Protein AF-A0A3M9ZLB9-F1 (afdb_monomer_lite)

Secondary structure (DSSP, 8-state):
----PPTTPPPTT-TTHHHHHHHHHHHHHHHH-GGG-TTS----TTTHHHHHHHHHHHHHHHHHHTTT-PPPHHHHHHHHHHHHTSHHHHHHHHHTT-TTSPPTTGGG-------

pLDDT: mean 79.21, std 17.12, range [35.25, 95.38]

Foldseek 3Di:
DDPPDDQQAADPPHLLVVLLVVLLVVLLVCLVPVPVPPPQDDAALVCQQVSLLVVSLVSSVVSVVVSVDDDDPSNNRNSSVVNCPRPSSVCSSVVSNDPPGDDPVNVPDPPDDDD

Sequence (115 aa):
MATSSRPGAVPADSPYRAAMREAKEHAAKVLADPAACPTFPSINRSNGLAEALCYMQGYLAGRMASTGRAPTSEEMRAVRHDVMHDDAVRELVVGMQDETLTRPEDSAQPRGFLA

Radius of gyration: 18.34 Å; chains: 1; bounding box: 56×22×63 Å

Structure (mmCIF, N/CA/C/O backbone):
data_AF-A0A3M9ZLB9-F1
#
_entry.id   AF-A0A3M9ZLB9-F1
#
loop_
_atom_site.group_PDB
_atom_site.id
_atom_site.type_symbol
_atom_site.label_atom_id
_atom_site.label_alt_id
_atom_site.label_comp_id
_atom_site.label_asym_id
_atom_site.label_entity_id
_atom_site.label_seq_id
_atom_site.pdbx_PDB_ins_code
_atom_site.Cartn_x
_atom_site.Cartn_y
_atom_site.Cartn_z
_atom_site.occupancy
_atom_site.B_iso_or_equiv
_atom_site.auth_seq_id
_atom_site.auth_comp_id
_atom_site.auth_asym_id
_atom_site.auth_atom_id
_atom_site.pdbx_PDB_model_num
ATOM 1 N N . MET A 1 1 ? 12.031 -6.008 -34.873 1.00 35.25 1 MET A N 1
ATOM 2 C CA . MET A 1 1 ? 11.047 -6.713 -34.026 1.00 35.25 1 MET A CA 1
ATOM 3 C C . MET A 1 1 ? 10.794 -5.853 -32.800 1.00 35.25 1 MET A C 1
ATOM 5 O O . MET A 1 1 ? 11.686 -5.733 -31.976 1.00 35.25 1 MET A O 1
ATOM 9 N N . ALA A 1 2 ? 9.647 -5.178 -32.730 1.00 37.25 2 ALA A N 1
ATOM 10 C CA . ALA A 1 2 ? 9.259 -4.403 -31.555 1.00 37.25 2 ALA A CA 1
ATOM 11 C C . ALA A 1 2 ? 8.538 -5.344 -30.586 1.00 37.25 2 ALA A C 1
ATOM 13 O O . ALA A 1 2 ? 7.454 -5.839 -30.890 1.00 37.25 2 ALA A O 1
ATOM 14 N N . THR A 1 3 ? 9.158 -5.645 -29.448 1.00 41.78 3 THR A N 1
ATOM 15 C CA . THR A 1 3 ? 8.484 -6.337 -28.350 1.00 41.78 3 THR A CA 1
ATOM 16 C C . THR A 1 3 ? 7.432 -5.392 -27.788 1.00 41.78 3 THR A C 1
ATOM 18 O O . THR A 1 3 ? 7.759 -4.373 -27.182 1.00 41.78 3 THR A O 1
ATOM 21 N N . SER A 1 4 ? 6.162 -5.703 -28.037 1.00 39.03 4 SER A N 1
ATOM 22 C CA . SER A 1 4 ? 5.032 -5.038 -27.398 1.00 39.03 4 SER A CA 1
ATOM 23 C C . SER A 1 4 ? 5.065 -5.368 -25.904 1.00 39.03 4 SER A C 1
ATOM 25 O O . SER A 1 4 ? 4.573 -6.404 -25.462 1.00 39.03 4 SER A O 1
ATOM 27 N N . SER A 1 5 ? 5.725 -4.515 -25.123 1.00 43.38 5 SER A N 1
ATOM 28 C CA . SER A 1 5 ? 5.623 -4.530 -23.669 1.00 43.38 5 SER A CA 1
ATOM 29 C C . SER A 1 5 ? 4.199 -4.123 -23.309 1.00 43.38 5 SER A C 1
ATOM 31 O O . SER A 1 5 ? 3.743 -3.054 -23.719 1.00 43.38 5 SER A O 1
ATOM 33 N N . ARG A 1 6 ? 3.484 -4.958 -22.544 1.00 47.88 6 ARG A N 1
ATOM 34 C CA . ARG A 1 6 ? 2.240 -4.523 -21.894 1.00 47.88 6 ARG A CA 1
ATOM 35 C C . ARG A 1 6 ? 2.518 -3.186 -21.195 1.00 47.88 6 ARG A C 1
ATOM 37 O O . ARG A 1 6 ? 3.505 -3.108 -20.457 1.00 47.88 6 ARG A O 1
ATOM 44 N N . PRO A 1 7 ? 1.696 -2.146 -21.395 1.00 46.47 7 PRO A N 1
ATOM 45 C CA . PRO A 1 7 ? 1.857 -0.926 -20.626 1.00 46.47 7 PRO A CA 1
ATOM 46 C C . PRO A 1 7 ? 1.721 -1.272 -19.137 1.00 46.47 7 PRO A C 1
ATOM 48 O O . PRO A 1 7 ? 0.705 -1.821 -18.721 1.00 46.47 7 PRO A O 1
ATOM 51 N N . GLY A 1 8 ? 2.752 -0.975 -18.341 1.00 58.38 8 GLY A N 1
ATOM 52 C CA . GLY A 1 8 ? 2.649 -0.967 -16.878 1.00 58.38 8 GLY A CA 1
ATOM 53 C C . GLY A 1 8 ? 3.202 -2.169 -16.107 1.00 58.38 8 GLY A C 1
ATOM 54 O O . GLY A 1 8 ? 2.978 -2.225 -14.903 1.00 58.38 8 GLY A O 1
ATOM 55 N N . ALA A 1 9 ? 3.933 -3.106 -16.722 1.00 69.38 9 ALA A N 1
ATOM 56 C CA . ALA A 1 9 ? 4.614 -4.150 -15.947 1.00 69.38 9 ALA A CA 1
ATOM 57 C C . ALA A 1 9 ? 5.869 -3.589 -15.251 1.00 69.38 9 ALA A C 1
ATOM 59 O O . ALA A 1 9 ? 6.752 -3.039 -15.909 1.00 69.38 9 ALA A O 1
ATOM 60 N N . VAL A 1 10 ? 5.961 -3.738 -13.926 1.00 80.75 10 VAL A N 1
ATOM 61 C CA . VAL A 1 10 ? 7.137 -3.305 -13.156 1.00 80.75 10 VAL A CA 1
ATOM 62 C C . VAL A 1 10 ? 8.310 -4.275 -13.394 1.00 80.75 10 VAL A C 1
ATOM 64 O O . VAL A 1 10 ? 8.151 -5.480 -13.154 1.00 80.75 10 VAL A O 1
ATOM 67 N N . PRO A 1 11 ? 9.494 -3.788 -13.825 1.00 81.56 11 PRO A N 1
ATOM 68 C CA . PRO A 1 11 ? 10.665 -4.628 -14.082 1.00 81.56 11 PRO A CA 1
ATOM 69 C C . PRO A 1 11 ? 11.048 -5.552 -12.915 1.00 81.56 11 PRO A C 1
ATOM 71 O O . PRO A 1 11 ? 10.789 -5.25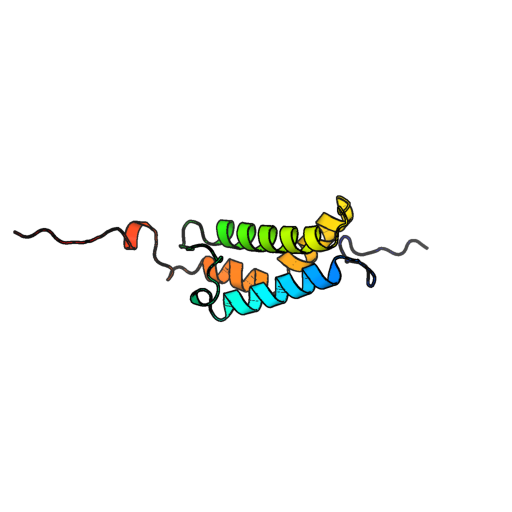6 -11.742 1.00 81.56 11 PRO A O 1
ATOM 74 N N . ALA A 1 12 ? 11.665 -6.695 -13.233 1.00 79.31 12 ALA A N 1
ATOM 75 C CA . ALA A 1 12 ? 12.094 -7.711 -12.260 1.00 79.31 12 ALA A CA 1
ATOM 76 C C . ALA A 1 12 ? 13.105 -7.189 -11.225 1.00 79.31 12 ALA A C 1
ATOM 78 O O . ALA A 1 12 ? 13.134 -7.646 -10.088 1.00 79.31 12 ALA A O 1
ATOM 79 N N . ASP A 1 13 ? 13.883 -6.198 -11.623 1.00 84.81 13 ASP A N 1
ATOM 80 C CA . ASP A 1 13 ? 14.959 -5.542 -10.893 1.00 84.81 13 ASP A CA 1
ATOM 81 C C . ASP A 1 13 ? 14.546 -4.176 -10.322 1.00 84.81 13 ASP A C 1
ATOM 83 O O . ASP A 1 13 ? 15.385 -3.432 -9.817 1.00 84.81 13 ASP A O 1
ATOM 87 N N . SER A 1 14 ? 13.254 -3.826 -10.380 1.00 87.38 14 SER A N 1
ATOM 88 C CA . SER A 1 14 ? 12.792 -2.534 -9.876 1.00 87.38 14 SER A CA 1
ATOM 89 C C . SER A 1 14 ? 13.124 -2.367 -8.385 1.00 87.38 14 SER A C 1
ATOM 91 O O . SER A 1 14 ? 12.767 -3.233 -7.576 1.00 87.38 14 SER A O 1
ATOM 93 N N . PRO A 1 15 ? 13.708 -1.221 -7.980 1.00 91.06 15 PRO A N 1
ATOM 94 C CA . PRO A 1 15 ? 14.032 -0.955 -6.577 1.00 91.06 15 PRO A CA 1
ATOM 95 C C . PRO A 1 15 ? 12.781 -0.838 -5.695 1.00 91.06 15 PRO A C 1
ATOM 97 O O . PRO A 1 15 ? 12.873 -0.899 -4.473 1.00 91.06 15 PRO A O 1
ATOM 100 N N . TYR A 1 16 ? 11.598 -0.696 -6.300 1.00 93.50 16 TYR A N 1
ATOM 101 C CA . TYR A 1 16 ? 10.328 -0.545 -5.595 1.00 93.50 16 TYR A CA 1
ATOM 102 C C . TYR A 1 16 ? 9.638 -1.877 -5.289 1.00 93.50 16 TYR A C 1
ATOM 104 O O . TYR A 1 16 ? 8.596 -1.880 -4.639 1.00 93.50 16 TYR A O 1
ATOM 112 N N . ARG A 1 17 ? 10.205 -3.023 -5.694 1.00 91.50 17 ARG A N 1
ATOM 113 C CA . ARG A 1 17 ? 9.578 -4.340 -5.481 1.00 91.50 17 ARG A CA 1
ATOM 114 C C . ARG A 1 17 ? 9.290 -4.658 -4.022 1.00 91.50 17 ARG A C 1
ATOM 116 O O . ARG A 1 17 ? 8.226 -5.193 -3.723 1.00 91.50 17 ARG A O 1
ATOM 123 N N . ALA A 1 18 ? 10.219 -4.331 -3.125 1.00 92.75 18 ALA A N 1
ATOM 124 C CA . ALA A 1 18 ? 10.006 -4.523 -1.694 1.00 92.75 18 ALA A CA 1
ATOM 125 C C . ALA A 1 18 ? 8.839 -3.657 -1.194 1.00 92.75 18 ALA A C 1
ATOM 127 O O . ALA A 1 18 ? 7.923 -4.184 -0.575 1.00 92.75 18 ALA A O 1
ATOM 128 N N . ALA A 1 19 ? 8.814 -2.374 -1.571 1.00 94.56 19 ALA A N 1
ATOM 129 C CA . ALA A 1 19 ? 7.738 -1.450 -1.215 1.00 94.56 19 ALA A CA 1
ATOM 130 C C . ALA A 1 19 ? 6.365 -1.912 -1.734 1.00 94.56 19 ALA A C 1
ATOM 132 O O . ALA A 1 19 ? 5.376 -1.840 -1.012 1.00 94.56 19 ALA A O 1
ATOM 133 N N . MET A 1 20 ? 6.303 -2.426 -2.966 1.00 94.56 20 MET A N 1
ATOM 134 C CA . MET A 1 20 ? 5.075 -2.968 -3.553 1.00 94.56 20 MET A CA 1
ATOM 135 C C . MET A 1 20 ? 4.587 -4.212 -2.817 1.00 94.56 20 MET A C 1
ATOM 137 O O . MET A 1 20 ? 3.411 -4.297 -2.479 1.00 94.56 20 MET A O 1
ATOM 141 N N . ARG A 1 21 ? 5.483 -5.172 -2.558 1.00 94.94 21 ARG A N 1
ATOM 142 C CA . ARG A 1 21 ? 5.148 -6.397 -1.824 1.00 94.94 21 ARG A CA 1
ATOM 143 C C . ARG A 1 21 ? 4.625 -6.066 -0.428 1.00 94.94 21 ARG A C 1
ATOM 145 O O . ARG A 1 21 ? 3.568 -6.549 -0.047 1.00 94.94 21 ARG A O 1
ATOM 152 N N . GLU A 1 22 ? 5.325 -5.200 0.294 1.00 95.38 22 GLU A N 1
ATOM 153 C CA . GLU A 1 22 ? 4.929 -4.789 1.640 1.00 95.38 22 GLU A CA 1
ATOM 154 C C . GLU A 1 22 ? 3.596 -4.038 1.644 1.00 95.38 22 GLU A C 1
ATOM 156 O O . GLU A 1 22 ? 2.792 -4.252 2.542 1.00 95.38 22 GLU A O 1
ATOM 161 N N . ALA A 1 23 ? 3.317 -3.203 0.636 1.00 95.00 23 ALA A N 1
ATOM 162 C CA . ALA A 1 23 ? 2.015 -2.551 0.507 1.00 95.00 23 ALA A CA 1
ATOM 163 C C . ALA A 1 23 ? 0.877 -3.568 0.317 1.00 95.00 23 ALA A C 1
ATOM 165 O O . ALA A 1 23 ? -0.171 -3.427 0.941 1.00 95.00 23 ALA A O 1
ATOM 166 N N . LYS A 1 24 ? 1.084 -4.613 -0.490 1.00 95.25 24 LYS A N 1
ATOM 167 C CA . LYS A 1 24 ? 0.091 -5.681 -0.706 1.00 95.25 24 LYS A CA 1
ATOM 168 C C . LYS A 1 24 ? -0.122 -6.525 0.550 1.00 95.25 24 LYS A C 1
ATOM 170 O O . LYS A 1 24 ? -1.254 -6.738 0.973 1.00 95.25 24 LYS A O 1
ATOM 175 N N . GLU A 1 25 ? 0.967 -6.936 1.200 1.00 95.25 25 GLU A N 1
ATOM 176 C CA . GLU A 1 25 ? 0.922 -7.650 2.483 1.00 95.25 25 GLU A CA 1
ATOM 177 C C . GLU A 1 25 ? 0.237 -6.816 3.573 1.00 95.25 25 GLU A C 1
ATOM 179 O O . GLU A 1 25 ? -0.503 -7.351 4.397 1.00 95.25 25 GLU A O 1
ATOM 184 N N . HIS A 1 26 ? 0.469 -5.502 3.583 1.00 94.50 26 HIS A N 1
ATOM 185 C CA . HIS A 1 26 ? -0.200 -4.581 4.495 1.00 94.50 26 HIS A CA 1
ATOM 186 C C . HIS A 1 26 ? -1.699 -4.497 4.210 1.00 94.50 26 HIS A C 1
ATOM 188 O O . HIS A 1 26 ? -2.488 -4.598 5.144 1.00 94.50 26 HIS A O 1
ATOM 194 N N . ALA A 1 27 ? -2.106 -4.406 2.940 1.00 92.69 27 ALA A N 1
ATOM 195 C CA . ALA A 1 27 ? -3.520 -4.418 2.563 1.00 92.69 27 ALA A CA 1
ATOM 196 C C . ALA A 1 27 ? -4.228 -5.689 3.050 1.00 92.69 27 ALA A C 1
ATOM 198 O O . ALA A 1 27 ? -5.303 -5.604 3.632 1.00 92.69 27 ALA A O 1
ATOM 199 N N . ALA A 1 28 ? -3.592 -6.854 2.887 1.00 92.25 28 ALA A N 1
ATOM 200 C CA . ALA A 1 28 ? -4.124 -8.129 3.364 1.00 92.25 28 ALA A CA 1
ATOM 201 C C . ALA A 1 28 ? -4.271 -8.175 4.897 1.00 92.25 28 ALA A C 1
ATOM 203 O O . ALA A 1 28 ? -5.253 -8.709 5.406 1.00 92.25 28 ALA A O 1
ATOM 204 N N . LYS A 1 29 ? -3.326 -7.587 5.645 1.00 92.19 29 LYS A N 1
ATOM 205 C CA . LYS A 1 29 ? -3.423 -7.475 7.113 1.00 92.19 29 LYS A CA 1
ATOM 206 C C . LYS A 1 29 ? -4.574 -6.571 7.540 1.00 92.19 29 LYS A C 1
ATOM 208 O O . LYS A 1 29 ? -5.338 -6.955 8.417 1.00 92.19 29 LYS A O 1
ATOM 213 N N . VAL A 1 30 ? -4.708 -5.407 6.902 1.00 89.12 30 VAL A N 1
ATOM 214 C CA . VAL A 1 30 ? -5.815 -4.477 7.157 1.00 89.12 30 VAL A CA 1
ATOM 215 C C . VAL A 1 30 ? -7.150 -5.139 6.823 1.00 89.12 30 VAL A C 1
ATOM 217 O O . VAL A 1 30 ? -8.085 -5.021 7.598 1.00 89.12 30 VAL A O 1
ATOM 220 N N . LEU A 1 31 ? -7.242 -5.857 5.703 1.00 87.00 31 LEU A N 1
ATOM 221 C CA . LEU A 1 31 ? -8.454 -6.576 5.312 1.00 87.00 31 LEU A CA 1
ATOM 222 C C . LEU A 1 31 ? -8.848 -7.648 6.340 1.00 87.00 31 LEU A C 1
ATOM 224 O O . LEU A 1 31 ? -10.030 -7.802 6.632 1.00 87.00 31 LEU A O 1
ATOM 228 N N . ALA A 1 32 ? -7.871 -8.376 6.890 1.00 87.75 32 ALA A N 1
ATOM 22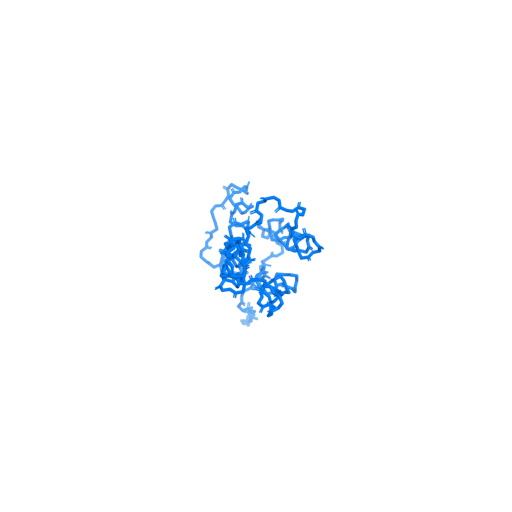9 C CA . ALA A 1 32 ? -8.117 -9.419 7.882 1.00 87.75 32 ALA A CA 1
ATOM 230 C C . A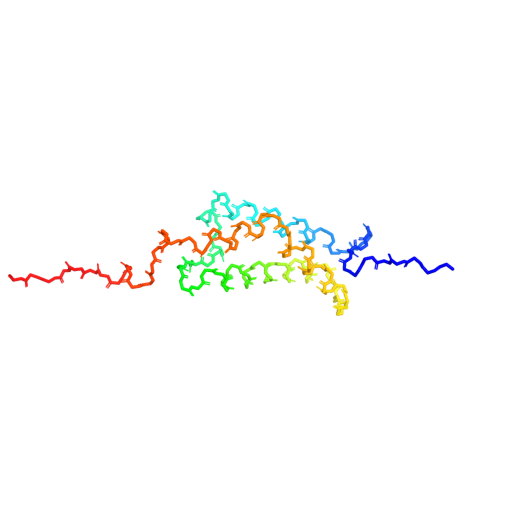LA A 1 32 ? -8.554 -8.858 9.246 1.00 87.75 32 ALA A C 1
ATOM 232 O O . ALA A 1 32 ? -9.436 -9.431 9.884 1.00 87.75 32 ALA A O 1
ATOM 233 N N . ASP A 1 33 ? -7.937 -7.762 9.696 1.00 85.62 33 ASP A N 1
ATOM 234 C CA . ASP A 1 33 ? -8.283 -7.082 10.947 1.00 85.62 33 ASP A CA 1
ATOM 235 C C . ASP A 1 33 ? -7.939 -5.578 10.872 1.00 85.62 33 ASP A C 1
ATOM 237 O O . ASP A 1 33 ? -6.814 -5.167 11.192 1.00 85.62 33 ASP A O 1
ATOM 241 N N . PRO A 1 34 ? -8.903 -4.724 10.473 1.00 83.12 34 PRO A N 1
ATOM 242 C CA . PRO A 1 34 ? -8.685 -3.283 10.406 1.00 83.12 34 PRO A CA 1
ATOM 243 C C . PRO A 1 34 ? -8.377 -2.666 11.777 1.00 83.12 34 PRO A C 1
ATOM 245 O O . PRO A 1 34 ? -7.616 -1.702 11.860 1.00 83.12 34 PRO A O 1
ATOM 248 N N . ALA A 1 35 ? -8.935 -3.221 12.861 1.00 80.94 35 ALA A N 1
ATOM 249 C CA . ALA A 1 35 ? -8.766 -2.694 14.215 1.00 80.94 35 ALA A CA 1
ATOM 250 C C . ALA A 1 35 ? -7.347 -2.934 14.757 1.00 80.94 35 ALA A C 1
ATOM 252 O O . ALA A 1 35 ? -6.851 -2.147 15.565 1.00 80.94 35 ALA A O 1
ATOM 253 N N . ALA A 1 36 ? -6.658 -3.966 14.263 1.00 83.06 36 ALA A N 1
ATOM 254 C CA . ALA A 1 36 ? -5.244 -4.206 14.542 1.00 83.06 36 ALA A CA 1
ATOM 255 C C . ALA A 1 36 ? -4.290 -3.234 13.821 1.00 83.06 36 ALA A C 1
ATOM 257 O O . ALA A 1 36 ? -3.078 -3.301 14.045 1.00 83.06 36 ALA A O 1
ATOM 258 N N . CYS A 1 37 ? -4.799 -2.333 12.972 1.00 84.81 37 CYS A N 1
ATOM 259 C CA . CYS A 1 37 ? -4.015 -1.354 12.222 1.00 84.81 37 CYS A CA 1
ATOM 260 C C . CYS A 1 37 ? -4.290 0.076 12.734 1.00 84.81 37 CYS A C 1
ATOM 262 O O . CYS A 1 37 ? -5.133 0.769 12.172 1.00 84.81 37 CYS A O 1
ATOM 264 N N . PRO A 1 38 ? -3.549 0.592 13.740 1.00 82.25 38 PRO A N 1
ATOM 265 C CA . PRO A 1 38 ? -3.881 1.857 14.413 1.00 82.25 38 PRO A CA 1
ATOM 266 C C . PRO A 1 38 ? -3.817 3.100 13.520 1.00 82.25 38 PRO A C 1
ATOM 268 O O . PRO A 1 38 ? -4.344 4.149 13.873 1.00 82.25 38 PRO A O 1
ATOM 271 N N . THR A 1 39 ? -3.110 3.010 12.392 1.00 86.38 39 THR A N 1
ATOM 272 C CA . THR A 1 39 ? -2.992 4.099 11.417 1.00 86.38 39 THR A CA 1
ATOM 273 C C . THR A 1 39 ? -4.059 4.035 10.333 1.00 86.38 39 THR A C 1
ATOM 275 O O . THR A 1 39 ? -4.166 4.981 9.555 1.00 86.38 39 THR A O 1
ATOM 278 N N . PHE A 1 40 ? -4.812 2.933 10.245 1.00 85.06 40 PHE A N 1
ATOM 279 C CA . PHE A 1 40 ? -5.909 2.813 9.300 1.00 85.06 40 PHE A CA 1
ATOM 280 C C . PHE A 1 40 ? -7.030 3.772 9.720 1.00 85.06 40 PHE A C 1
ATOM 282 O O . PHE A 1 40 ? -7.397 3.791 10.898 1.00 85.06 40 PHE A O 1
ATOM 289 N N . PRO A 1 41 ? -7.533 4.620 8.807 1.00 80.81 41 PRO A N 1
ATOM 290 C CA . PRO A 1 41 ? -8.526 5.614 9.169 1.00 80.81 41 PRO A CA 1
ATOM 291 C C . PRO A 1 41 ? -9.832 4.949 9.603 1.00 80.81 41 PRO A C 1
ATOM 293 O O . PRO A 1 41 ? -10.162 3.838 9.192 1.00 80.81 41 PRO A O 1
ATOM 296 N N . SER A 1 42 ? -10.618 5.670 10.398 1.00 77.75 42 SER A N 1
ATOM 297 C CA . SER A 1 42 ? -12.008 5.296 10.635 1.00 77.75 42 SER A CA 1
ATOM 298 C C . SER A 1 42 ? -12.795 5.485 9.344 1.00 77.75 42 SER A C 1
ATOM 300 O O . SER A 1 42 ? -13.066 6.612 8.916 1.00 77.75 42 SER A O 1
ATOM 302 N N . ILE A 1 43 ? -13.155 4.371 8.722 1.00 76.94 43 ILE A N 1
ATOM 303 C CA . ILE A 1 43 ? -13.891 4.349 7.469 1.00 76.94 43 ILE A CA 1
ATOM 304 C C . ILE A 1 43 ? -15.378 4.115 7.739 1.00 76.94 43 ILE A C 1
ATOM 306 O O . ILE A 1 43 ? -15.766 3.347 8.614 1.00 76.94 43 ILE A O 1
ATOM 310 N N . ASN A 1 44 ? -16.218 4.799 6.975 1.00 71.56 44 ASN A N 1
ATOM 311 C CA . ASN A 1 44 ? -17.659 4.612 6.933 1.00 71.56 44 ASN A CA 1
ATOM 312 C C . ASN A 1 44 ? -18.120 4.529 5.477 1.00 71.56 44 ASN A C 1
ATOM 314 O O . ASN A 1 44 ? -17.374 4.845 4.554 1.00 71.56 44 ASN A O 1
ATOM 318 N N . ARG A 1 45 ? -19.389 4.195 5.256 1.00 68.94 45 ARG A N 1
ATOM 319 C CA . ARG A 1 45 ? -19.940 4.039 3.903 1.00 68.94 45 ARG A CA 1
ATOM 320 C C . ARG A 1 45 ? -19.752 5.262 2.984 1.00 68.94 45 ARG A C 1
ATOM 322 O O . ARG A 1 45 ? -19.658 5.103 1.771 1.00 68.94 45 ARG A O 1
ATOM 329 N N . SER A 1 46 ? -19.722 6.480 3.531 1.00 73.81 46 SER A N 1
ATOM 330 C CA . SER A 1 46 ? -19.632 7.714 2.734 1.00 73.81 46 SER A CA 1
ATOM 331 C C . SER A 1 46 ? -18.209 8.070 2.287 1.00 73.81 46 SER A C 1
ATOM 333 O O . SER A 1 46 ? -18.055 8.745 1.271 1.00 73.81 46 SER A O 1
ATOM 335 N N . ASN A 1 47 ? -17.177 7.607 3.003 1.00 76.38 47 ASN A N 1
ATOM 336 C CA . ASN A 1 47 ? -15.769 7.901 2.700 1.00 76.38 47 ASN A CA 1
ATOM 337 C C . ASN A 1 47 ? -14.923 6.647 2.380 1.00 76.38 47 ASN A C 1
ATOM 339 O O . ASN A 1 47 ? -13.854 6.783 1.790 1.00 76.38 47 ASN A O 1
ATOM 343 N N . GLY A 1 48 ? -15.459 5.457 2.672 1.00 81.56 48 GLY A N 1
ATOM 344 C CA . GLY A 1 48 ? -15.109 4.106 2.220 1.00 81.56 48 GLY A CA 1
ATOM 345 C C . GLY A 1 48 ? -13.947 3.984 1.254 1.00 81.56 48 GLY A C 1
ATOM 346 O O . GLY A 1 48 ? -12.778 3.803 1.600 1.00 81.56 48 GLY A O 1
ATOM 347 N N . LEU A 1 49 ? -14.342 4.100 -0.007 1.00 83.25 49 LEU A N 1
ATOM 348 C CA . LEU A 1 49 ? -13.500 4.007 -1.185 1.00 83.25 49 LEU A CA 1
ATOM 349 C C . LEU A 1 49 ? -12.356 5.029 -1.175 1.00 83.25 49 LEU A C 1
ATOM 351 O O . LEU A 1 49 ? -11.210 4.672 -1.445 1.00 83.25 49 LEU A O 1
ATOM 355 N N . ALA A 1 50 ? -12.665 6.298 -0.901 1.00 84.38 50 ALA A N 1
ATOM 356 C CA . ALA A 1 50 ? -11.695 7.382 -1.005 1.00 84.38 50 ALA A CA 1
ATOM 357 C C . ALA A 1 50 ? -10.606 7.264 0.070 1.00 84.38 50 ALA A C 1
ATOM 359 O O . ALA A 1 50 ? -9.422 7.347 -0.252 1.00 84.38 50 ALA A O 1
ATOM 360 N N . GLU A 1 51 ? -10.993 7.004 1.319 1.00 87.38 51 GLU A N 1
ATOM 361 C CA . GLU A 1 51 ? -10.063 6.857 2.442 1.00 87.38 51 GLU A CA 1
ATOM 362 C C . GLU A 1 51 ? -9.187 5.613 2.293 1.00 87.38 51 GLU A C 1
ATOM 364 O O . GLU A 1 51 ? -7.971 5.703 2.455 1.00 87.38 51 GLU A O 1
ATOM 369 N N . ALA A 1 52 ? -9.763 4.468 1.906 1.00 88.12 52 ALA A N 1
ATOM 370 C CA . ALA A 1 52 ? -8.993 3.244 1.686 1.00 88.12 52 ALA A CA 1
ATOM 371 C C . ALA A 1 52 ? -7.946 3.423 0.571 1.00 88.12 52 ALA A C 1
ATOM 373 O O . ALA A 1 52 ? -6.784 3.040 0.732 1.00 88.12 52 ALA A O 1
ATOM 374 N N . LEU A 1 53 ? -8.322 4.062 -0.545 1.00 89.56 53 LEU A N 1
ATOM 375 C CA . LEU A 1 53 ? -7.391 4.359 -1.635 1.00 89.56 53 LEU A CA 1
ATOM 376 C C . LEU A 1 53 ? -6.299 5.344 -1.209 1.00 89.56 53 LEU A C 1
ATOM 378 O O . LEU A 1 53 ? -5.123 5.097 -1.483 1.00 89.56 53 LEU A O 1
ATOM 382 N N . CYS A 1 54 ? -6.663 6.441 -0.541 1.00 90.50 54 CYS A N 1
ATOM 383 C CA . CYS A 1 54 ? -5.704 7.425 -0.038 1.00 90.50 54 CYS A CA 1
ATOM 384 C C . CYS A 1 54 ? -4.723 6.795 0.953 1.00 90.50 54 CYS A C 1
ATOM 386 O O . CYS A 1 54 ? -3.515 7.005 0.836 1.00 90.50 54 CYS A O 1
ATOM 388 N N . TYR A 1 55 ? -5.221 5.976 1.877 1.00 92.38 55 TYR A N 1
ATOM 389 C CA . TYR A 1 55 ? -4.402 5.269 2.851 1.00 92.38 55 TYR A CA 1
ATOM 390 C C . TYR A 1 55 ? -3.388 4.344 2.171 1.00 92.38 55 TYR A C 1
ATOM 392 O O . TYR A 1 55 ? -2.186 4.446 2.427 1.00 92.38 55 TYR A O 1
ATOM 400 N N . MET A 1 56 ? -3.840 3.492 1.244 1.00 94.38 56 MET A N 1
ATOM 401 C CA . MET A 1 56 ? -2.948 2.556 0.555 1.00 94.38 56 MET A CA 1
ATOM 402 C C . MET A 1 56 ? -1.931 3.266 -0.346 1.00 94.38 56 MET A C 1
ATOM 404 O O . MET A 1 56 ? -0.768 2.860 -0.408 1.00 94.38 56 MET A O 1
ATOM 408 N N . GLN A 1 57 ? -2.326 4.356 -1.012 1.00 92.81 57 GLN A N 1
ATOM 409 C CA . GLN A 1 57 ? -1.404 5.180 -1.798 1.00 92.81 57 GLN A CA 1
ATOM 410 C C . GLN A 1 57 ? -0.370 5.886 -0.914 1.00 92.81 57 GLN A C 1
ATOM 412 O O . GLN A 1 57 ? 0.809 5.915 -1.268 1.00 92.81 57 GLN A O 1
ATOM 417 N N . GLY A 1 58 ? -0.785 6.413 0.240 1.00 93.62 58 GLY A N 1
ATOM 418 C CA . GLY A 1 58 ? 0.103 7.039 1.219 1.00 93.62 58 GLY A CA 1
ATOM 419 C C . GLY A 1 58 ? 1.107 6.048 1.807 1.00 93.62 58 GLY A C 1
ATOM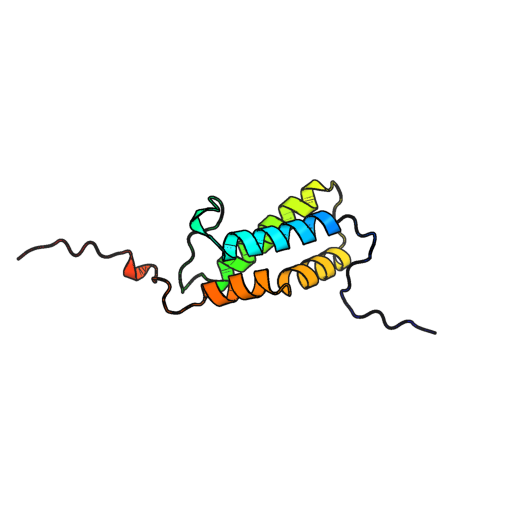 420 O O . GLY A 1 58 ? 2.304 6.338 1.855 1.00 93.62 58 GLY A O 1
ATOM 421 N N . TYR A 1 59 ? 0.646 4.846 2.170 1.00 94.44 59 TYR A N 1
ATOM 422 C CA . TYR A 1 59 ? 1.511 3.766 2.645 1.00 94.44 59 TYR A CA 1
ATOM 423 C C . TYR A 1 59 ? 2.572 3.406 1.598 1.00 94.44 59 TYR A C 1
ATOM 425 O O . TYR A 1 59 ? 3.770 3.418 1.889 1.00 94.44 59 TYR A O 1
ATOM 433 N N . LEU A 1 60 ? 2.147 3.163 0.353 1.00 94.88 60 LEU A N 1
ATOM 434 C CA . LEU A 1 60 ? 3.047 2.868 -0.762 1.00 94.88 60 LEU A CA 1
ATOM 435 C C . LEU A 1 60 ? 4.060 3.997 -0.991 1.00 94.88 60 LEU A C 1
ATOM 437 O O . LEU A 1 60 ? 5.252 3.724 -1.122 1.00 94.88 60 LEU A O 1
ATOM 441 N N . ALA A 1 61 ? 3.617 5.256 -0.990 1.00 92.31 61 ALA A N 1
ATOM 442 C CA . ALA A 1 61 ? 4.497 6.410 -1.155 1.00 92.31 61 ALA A CA 1
ATOM 443 C C . ALA A 1 61 ? 5.559 6.487 -0.046 1.00 92.31 61 ALA A C 1
ATOM 445 O O . ALA A 1 61 ? 6.733 6.710 -0.344 1.00 92.31 61 ALA A O 1
ATOM 446 N N . GLY A 1 62 ? 5.182 6.228 1.210 1.00 93.00 62 GLY A N 1
ATOM 447 C CA . GLY A 1 62 ? 6.117 6.164 2.337 1.00 93.00 62 GLY A CA 1
ATOM 448 C C . GLY A 1 62 ? 7.158 5.053 2.178 1.00 93.00 62 GLY A C 1
ATOM 449 O O . GLY A 1 62 ? 8.356 5.289 2.354 1.00 93.00 62 GLY A O 1
ATOM 450 N N . ARG A 1 63 ? 6.736 3.850 1.765 1.00 94.75 63 ARG A N 1
ATOM 451 C CA . ARG A 1 63 ? 7.666 2.739 1.494 1.00 94.75 63 ARG A CA 1
ATOM 452 C C . ARG A 1 63 ? 8.579 3.036 0.307 1.00 94.75 63 ARG A C 1
ATOM 454 O O . AR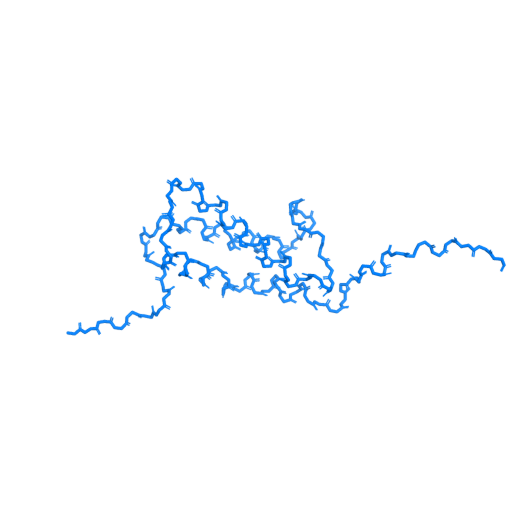G A 1 63 ? 9.778 2.788 0.389 1.00 94.75 63 ARG A O 1
ATOM 461 N N . MET A 1 64 ? 8.063 3.631 -0.765 1.00 93.94 64 MET A N 1
ATOM 462 C CA . MET A 1 64 ? 8.884 4.046 -1.906 1.00 93.94 64 MET A CA 1
ATOM 463 C C . MET A 1 64 ? 9.898 5.126 -1.517 1.00 93.94 64 MET A C 1
ATOM 465 O O . MET A 1 64 ? 11.060 5.020 -1.899 1.00 93.94 64 MET A O 1
ATOM 469 N N . ALA A 1 65 ? 9.507 6.118 -0.713 1.00 92.00 65 ALA A N 1
ATOM 470 C CA . ALA A 1 65 ? 10.414 7.152 -0.214 1.00 92.00 65 ALA A CA 1
ATOM 471 C C . ALA A 1 65 ? 11.564 6.557 0.618 1.00 92.00 65 ALA A C 1
ATOM 473 O O . ALA A 1 65 ? 12.706 6.996 0.492 1.00 92.00 65 ALA A O 1
ATOM 474 N N . SER A 1 66 ? 11.296 5.496 1.390 1.00 92.06 66 SER A N 1
ATOM 475 C CA . SER A 1 66 ? 12.324 4.799 2.179 1.00 92.06 66 SER A CA 1
ATOM 476 C C . SER A 1 66 ? 13.425 4.127 1.341 1.00 92.06 66 SER A C 1
ATOM 478 O O . SER A 1 66 ? 14.494 3.834 1.866 1.00 92.06 66 SER A O 1
ATOM 480 N N . THR A 1 67 ? 13.212 3.941 0.030 1.00 89.50 67 THR A N 1
ATOM 481 C CA . THR A 1 67 ? 14.246 3.420 -0.887 1.00 89.50 67 THR A CA 1
ATOM 482 C C . THR A 1 67 ? 15.345 4.441 -1.204 1.00 89.50 67 THR A C 1
ATOM 484 O O . THR A 1 67 ? 16.343 4.091 -1.827 1.00 89.50 67 THR A O 1
ATOM 487 N N . GLY A 1 68 ? 15.162 5.712 -0.824 1.00 90.88 68 GLY A N 1
ATOM 488 C CA . GLY A 1 68 ? 16.099 6.800 -1.116 1.00 90.88 68 GLY A CA 1
ATOM 489 C C . GLY A 1 68 ? 16.111 7.245 -2.583 1.00 90.88 68 GLY A C 1
ATOM 490 O O . GLY A 1 68 ? 16.924 8.088 -2.958 1.00 90.88 68 GLY A O 1
ATOM 491 N N . ARG A 1 69 ? 15.215 6.705 -3.423 1.00 90.44 69 ARG A N 1
ATOM 492 C CA . ARG A 1 69 ? 15.149 7.005 -4.856 1.00 90.44 69 ARG A CA 1
ATOM 493 C C . ARG A 1 69 ? 13.802 7.600 -5.248 1.00 90.44 69 ARG A C 1
ATOM 495 O O . ARG A 1 69 ? 12.763 6.950 -5.125 1.00 90.44 69 ARG A O 1
ATOM 502 N N . ALA A 1 70 ? 13.843 8.787 -5.849 1.00 89.44 70 ALA A N 1
ATOM 503 C CA . ALA A 1 70 ? 12.680 9.382 -6.492 1.00 89.44 70 ALA A CA 1
ATOM 504 C C . ALA A 1 70 ? 12.292 8.588 -7.762 1.00 89.44 70 ALA A C 1
ATOM 506 O O . ALA A 1 70 ? 13.136 8.407 -8.646 1.00 89.44 70 ALA A O 1
ATOM 507 N N . PRO A 1 71 ? 11.046 8.100 -7.863 1.00 89.38 71 PRO A N 1
ATOM 508 C CA . PRO A 1 71 ? 10.561 7.389 -9.041 1.00 89.38 71 PRO A CA 1
ATOM 509 C C . PRO A 1 71 ? 10.294 8.354 -10.192 1.00 89.38 71 PRO A C 1
ATOM 511 O O . PRO A 1 71 ? 9.830 9.477 -9.991 1.00 89.38 71 PRO A O 1
ATOM 514 N N . THR A 1 72 ? 10.515 7.888 -11.417 1.00 91.69 72 THR A N 1
ATOM 515 C CA . THR A 1 72 ? 10.011 8.574 -12.612 1.00 91.69 72 THR A CA 1
ATOM 516 C C . THR A 1 72 ? 8.485 8.472 -12.701 1.00 91.69 72 THR A C 1
ATOM 518 O O . THR A 1 72 ? 7.857 7.617 -12.071 1.00 91.69 72 THR A O 1
ATOM 521 N N . SER A 1 73 ? 7.861 9.315 -13.529 1.00 89.38 73 SER A N 1
ATOM 522 C CA . SER A 1 73 ? 6.410 9.272 -13.764 1.00 89.38 73 SER A CA 1
ATOM 523 C C . SER A 1 73 ? 5.931 7.916 -14.297 1.00 89.38 73 SER A C 1
ATOM 525 O O . SER A 1 73 ? 4.852 7.454 -13.924 1.00 89.38 73 SER A O 1
ATOM 527 N N . GLU A 1 74 ? 6.727 7.265 -15.148 1.00 90.31 74 GLU A N 1
ATOM 528 C CA . GLU A 1 74 ? 6.406 5.953 -15.720 1.00 90.31 74 GLU A CA 1
ATOM 529 C C . GLU A 1 74 ? 6.506 4.841 -14.675 1.00 90.31 74 GLU A C 1
ATOM 531 O O . GLU A 1 74 ? 5.579 4.041 -14.541 1.00 90.31 74 GLU A O 1
ATOM 536 N N . GLU A 1 75 ? 7.575 4.838 -13.874 1.00 91.38 75 GLU A N 1
ATOM 537 C CA . GLU A 1 75 ? 7.740 3.895 -12.765 1.00 91.38 75 GLU A CA 1
ATOM 538 C C . GLU A 1 75 ? 6.617 4.050 -11.747 1.00 91.38 75 GLU A C 1
ATOM 540 O O . GLU A 1 75 ? 5.990 3.070 -11.359 1.00 91.38 75 GLU A O 1
ATOM 545 N N . MET A 1 76 ? 6.304 5.287 -11.366 1.00 91.06 76 MET A N 1
ATOM 546 C CA . MET A 1 76 ? 5.216 5.582 -10.444 1.00 91.06 76 MET A CA 1
ATOM 547 C C . MET A 1 76 ? 3.861 5.115 -11.000 1.00 91.06 76 MET A C 1
ATOM 549 O O . MET A 1 76 ? 3.041 4.568 -10.263 1.00 91.06 76 MET A O 1
ATOM 553 N N . ARG A 1 77 ? 3.613 5.281 -12.307 1.00 90.94 77 ARG A N 1
ATOM 554 C CA . ARG A 1 77 ? 2.398 4.768 -12.954 1.00 90.94 77 ARG A CA 1
ATOM 555 C C . ARG A 1 77 ? 2.338 3.241 -12.909 1.00 90.94 77 ARG A C 1
ATOM 557 O 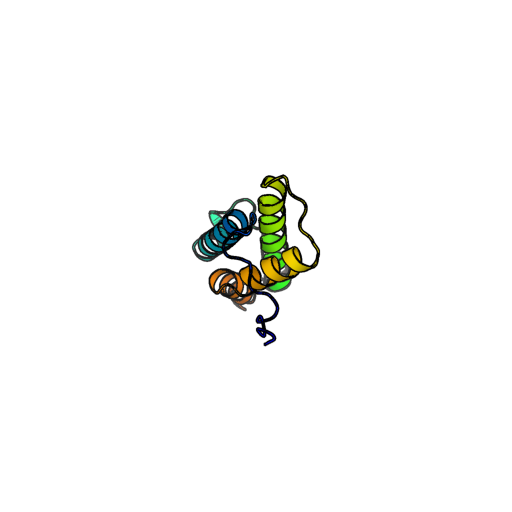O . ARG A 1 77 ? 1.285 2.715 -12.562 1.00 90.94 77 ARG A O 1
ATOM 564 N N . ALA A 1 78 ? 3.429 2.551 -13.233 1.00 91.38 78 ALA A N 1
ATOM 565 C CA . ALA A 1 78 ? 3.491 1.090 -13.222 1.00 91.38 78 ALA A CA 1
ATOM 566 C C . ALA A 1 78 ? 3.332 0.521 -11.801 1.00 91.38 78 ALA A C 1
ATOM 568 O O . ALA A 1 78 ? 2.523 -0.374 -11.581 1.00 91.38 78 ALA A O 1
ATOM 569 N N . VAL A 1 79 ? 4.034 1.102 -10.825 1.00 93.44 79 VAL A N 1
ATOM 570 C CA . VAL A 1 79 ? 3.988 0.700 -9.412 1.00 93.44 79 VAL A CA 1
ATOM 571 C C . VAL A 1 79 ? 2.591 0.894 -8.826 1.00 93.44 79 VAL A C 1
ATOM 573 O O . VAL A 1 79 ? 2.038 -0.038 -8.244 1.00 93.44 79 VAL A O 1
ATOM 576 N N . ARG A 1 80 ? 1.973 2.067 -9.024 1.00 91.44 80 ARG A N 1
ATOM 577 C CA . ARG A 1 80 ? 0.589 2.288 -8.579 1.00 91.44 80 ARG A CA 1
ATOM 578 C C . ARG A 1 80 ? -0.388 1.356 -9.277 1.00 91.44 80 ARG A C 1
ATOM 580 O O . ARG A 1 80 ? -1.276 0.837 -8.618 1.00 91.44 80 ARG A O 1
ATOM 587 N N . HIS A 1 81 ? -0.242 1.155 -10.586 1.00 91.44 81 HIS A N 1
ATOM 588 C CA . HIS A 1 81 ? -1.123 0.260 -11.327 1.00 91.44 81 HIS A CA 1
ATOM 589 C C . HIS A 1 81 ? -1.053 -1.163 -10.769 1.00 91.44 81 HIS A C 1
ATOM 591 O O . HIS A 1 81 ? -2.095 -1.751 -10.513 1.00 91.44 81 HIS A O 1
ATOM 597 N N . ASP A 1 82 ? 0.144 -1.696 -10.540 1.00 93.25 82 ASP A N 1
ATOM 598 C CA . ASP A 1 82 ? 0.327 -3.043 -9.999 1.00 93.25 82 ASP A CA 1
ATOM 599 C C . ASP A 1 82 ? -0.258 -3.202 -8.587 1.00 93.25 82 ASP A C 1
ATOM 601 O O . ASP A 1 82 ? -0.989 -4.155 -8.335 1.00 93.25 82 ASP A O 1
ATOM 605 N N . VAL A 1 83 ? 0.005 -2.257 -7.678 1.00 93.12 83 VAL A N 1
ATOM 606 C CA . VAL A 1 83 ? -0.492 -2.350 -6.294 1.00 93.12 83 VAL A CA 1
ATOM 607 C C . VAL A 1 83 ? -2.003 -2.131 -6.225 1.00 93.12 83 VAL A C 1
ATOM 609 O O . VAL A 1 83 ? -2.689 -2.871 -5.535 1.00 93.12 83 VAL A O 1
ATOM 612 N N . MET A 1 84 ? -2.553 -1.153 -6.949 1.00 91.06 84 MET A N 1
ATOM 613 C CA . MET A 1 84 ? -3.992 -0.849 -6.889 1.00 91.06 84 MET A CA 1
ATOM 614 C C . MET A 1 84 ? -4.869 -1.895 -7.596 1.00 91.06 84 MET A C 1
ATOM 616 O O . MET A 1 84 ? -6.080 -1.901 -7.394 1.00 91.06 84 MET A O 1
ATOM 620 N N . HIS A 1 85 ? -4.279 -2.771 -8.417 1.00 90.94 85 HIS A N 1
ATOM 621 C CA . HIS A 1 85 ? -4.975 -3.910 -9.028 1.00 90.94 85 HIS A CA 1
ATOM 622 C C . HIS A 1 85 ? -4.726 -5.235 -8.297 1.00 90.94 85 HIS A C 1
ATOM 624 O O . HIS A 1 85 ? -5.193 -6.270 -8.766 1.00 90.94 85 HIS A O 1
ATOM 630 N N . ASP A 1 86 ? -4.017 -5.213 -7.168 1.00 92.94 86 ASP A N 1
ATOM 631 C CA . ASP A 1 86 ? -3.864 -6.375 -6.297 1.00 92.94 86 ASP A CA 1
ATOM 632 C C . ASP A 1 86 ? -5.202 -6.754 -5.647 1.00 92.94 86 ASP A C 1
ATOM 634 O O . ASP A 1 86 ? -5.966 -5.873 -5.241 1.00 92.94 86 ASP A O 1
ATOM 638 N N . ASP A 1 87 ? -5.489 -8.052 -5.542 1.00 92.25 87 ASP A N 1
ATOM 639 C CA . ASP A 1 87 ? -6.787 -8.530 -5.057 1.00 92.25 87 ASP A CA 1
ATOM 640 C C . ASP A 1 87 ? -7.056 -8.093 -3.615 1.00 92.25 87 ASP A C 1
ATOM 642 O O . ASP A 1 87 ? -8.143 -7.597 -3.340 1.00 92.25 87 ASP A O 1
ATOM 646 N N . ALA A 1 88 ? -6.060 -8.131 -2.723 1.00 88.88 88 ALA A N 1
ATOM 647 C CA . ALA A 1 88 ? -6.250 -7.694 -1.339 1.00 88.88 88 ALA A CA 1
ATOM 648 C C . ALA A 1 88 ? -6.541 -6.187 -1.248 1.00 88.88 88 ALA A C 1
ATOM 650 O O . ALA A 1 88 ? -7.355 -5.750 -0.438 1.00 88.88 88 ALA A O 1
ATOM 651 N N . VAL A 1 89 ? -5.908 -5.376 -2.105 1.00 88.25 89 VAL A N 1
ATOM 652 C CA . VAL A 1 89 ? -6.168 -3.928 -2.171 1.00 88.25 89 VAL A CA 1
ATOM 653 C C . VAL A 1 89 ? -7.566 -3.658 -2.723 1.00 88.25 89 VAL A C 1
ATOM 655 O O . VAL A 1 89 ? -8.285 -2.809 -2.196 1.00 88.25 89 VAL A O 1
ATOM 658 N N . ARG A 1 90 ? -7.980 -4.388 -3.763 1.00 88.81 90 ARG A N 1
ATOM 659 C CA . ARG A 1 90 ? -9.323 -4.263 -4.340 1.00 88.81 90 ARG A CA 1
ATOM 660 C C . ARG A 1 90 ? -10.398 -4.710 -3.358 1.00 88.81 90 ARG A C 1
ATOM 662 O O . ARG A 1 90 ? -11.394 -4.010 -3.217 1.00 88.81 90 ARG A O 1
ATOM 669 N N . GLU A 1 91 ? -10.196 -5.827 -2.672 1.00 86.19 91 GLU A N 1
ATOM 670 C CA . GLU A 1 91 ? -11.118 -6.343 -1.660 1.00 86.19 91 GLU A CA 1
ATOM 671 C C . GLU A 1 91 ? -11.211 -5.415 -0.456 1.00 86.19 91 GLU A C 1
ATOM 673 O O . GLU A 1 91 ? -12.317 -5.140 -0.004 1.00 86.19 91 GLU A O 1
ATOM 678 N N . LEU A 1 92 ? -10.097 -4.837 0.001 1.00 84.00 92 LEU A N 1
ATOM 679 C CA . LEU A 1 92 ? -10.122 -3.785 1.015 1.00 84.00 92 LEU A CA 1
ATOM 680 C C . LEU A 1 92 ? -10.982 -2.602 0.552 1.00 84.00 92 LEU A C 1
ATOM 682 O O . LEU A 1 92 ? -11.857 -2.141 1.274 1.00 84.00 92 LEU A O 1
ATOM 686 N N . VAL A 1 93 ? -10.777 -2.126 -0.675 1.00 82.56 93 VAL A N 1
ATOM 687 C CA . VAL A 1 93 ? -11.515 -0.979 -1.218 1.00 82.56 93 VAL A CA 1
ATOM 688 C C . VAL A 1 93 ? -13.007 -1.273 -1.424 1.00 82.56 93 VAL A C 1
ATOM 690 O O . VAL A 1 93 ? -13.836 -0.390 -1.199 1.00 82.56 93 VAL A O 1
ATOM 693 N N . VAL A 1 94 ? -13.360 -2.482 -1.864 1.00 79.12 94 VAL A N 1
ATOM 694 C CA . VAL A 1 94 ? -14.752 -2.906 -2.093 1.00 79.12 94 VAL A CA 1
ATOM 695 C C . VAL A 1 94 ? -15.454 -3.227 -0.776 1.00 79.12 94 VAL A C 1
ATOM 697 O O . VAL A 1 94 ? -16.581 -2.788 -0.578 1.00 79.12 94 VAL A O 1
ATOM 700 N N . GLY A 1 95 ? -14.791 -3.925 0.147 1.00 72.25 95 GLY A N 1
ATOM 701 C CA . GLY A 1 95 ? -15.324 -4.223 1.478 1.00 72.25 95 GLY A CA 1
ATOM 702 C C . GLY A 1 95 ? -15.625 -2.954 2.273 1.00 72.25 95 GLY A C 1
ATOM 703 O O . GLY A 1 95 ? -16.591 -2.899 3.021 1.00 72.25 95 GLY A O 1
ATOM 704 N N . MET A 1 96 ? -14.878 -1.877 2.025 1.00 71.12 96 MET A N 1
ATOM 705 C CA . MET A 1 96 ? -15.138 -0.563 2.617 1.00 71.12 96 MET A CA 1
ATOM 706 C C . MET A 1 96 ? -16.301 0.213 1.965 1.00 71.12 96 MET A C 1
ATOM 708 O O . MET A 1 96 ? -16.619 1.324 2.389 1.00 71.12 96 MET A O 1
ATOM 712 N N . GLN A 1 97 ? -16.956 -0.356 0.948 1.00 68.00 97 GLN A N 1
ATOM 713 C CA . GLN A 1 97 ? -18.213 0.140 0.368 1.00 68.00 97 GLN A CA 1
ATOM 714 C C . GLN A 1 97 ? -19.436 -0.645 0.865 1.00 68.00 97 GLN A C 1
ATOM 716 O O . GLN A 1 97 ? -20.554 -0.346 0.438 1.00 68.00 97 GLN A O 1
ATOM 721 N N . ASP A 1 98 ? -19.235 -1.636 1.741 1.00 68.25 98 ASP A N 1
ATOM 722 C CA . ASP A 1 98 ? -20.303 -2.481 2.265 1.00 68.25 98 ASP A CA 1
ATOM 723 C C . ASP A 1 98 ? -21.385 -1.631 2.954 1.00 68.25 98 ASP A C 1
ATOM 725 O O . ASP A 1 98 ? -21.114 -0.719 3.741 1.00 68.25 98 ASP A O 1
ATOM 729 N N . GLU A 1 99 ? -22.644 -1.915 2.622 1.00 58.34 99 GLU A N 1
ATOM 730 C CA . GLU A 1 99 ? -23.798 -1.182 3.132 1.00 58.34 99 GLU A CA 1
ATOM 731 C C . GLU A 1 99 ? -24.045 -1.395 4.629 1.00 58.34 99 GLU A C 1
ATOM 733 O O . GLU A 1 99 ? -24.785 -0.613 5.227 1.00 58.34 99 GLU A O 1
ATOM 738 N N . THR A 1 100 ? -23.426 -2.424 5.214 1.00 60.88 100 THR A N 1
ATOM 739 C CA . THR A 1 100 ? -23.450 -2.733 6.649 1.00 60.88 100 THR A CA 1
ATOM 740 C C . THR A 1 100 ? -22.489 -1.870 7.471 1.00 60.88 100 THR A C 1
ATOM 742 O O . THR A 1 100 ? -22.577 -1.865 8.699 1.00 60.88 100 THR A O 1
ATOM 745 N N . LEU A 1 101 ? -21.611 -1.092 6.824 1.00 60.09 101 LEU A N 1
ATOM 746 C CA . LEU A 1 101 ? -20.776 -0.104 7.503 1.00 60.09 101 LEU A CA 1
ATOM 747 C C . LEU A 1 101 ? -21.632 1.076 7.971 1.00 60.09 101 LEU A C 1
ATOM 749 O O . LEU A 1 101 ? -22.306 1.733 7.172 1.00 60.09 101 LEU A O 1
ATOM 753 N N . THR A 1 102 ? -21.562 1.375 9.270 1.00 56.16 102 THR A N 1
ATOM 754 C CA . THR A 1 102 ? -22.261 2.506 9.894 1.00 56.16 102 THR A CA 1
ATOM 755 C C . THR A 1 102 ? -21.947 3.807 9.169 1.00 56.16 102 THR A C 1
ATOM 757 O O . THR A 1 102 ? -20.782 4.122 8.909 1.00 56.16 102 THR A O 1
ATOM 760 N N . ARG A 1 103 ? -22.979 4.590 8.856 1.00 51.72 103 ARG A N 1
ATOM 761 C CA . ARG A 1 103 ? -22.830 5.962 8.367 1.00 51.72 103 ARG A CA 1
ATOM 762 C C . ARG A 1 103 ? -22.376 6.858 9.524 1.00 51.72 103 ARG A C 1
ATOM 764 O O . ARG A 1 103 ? -22.696 6.570 10.674 1.00 51.72 103 ARG A O 1
ATOM 771 N N . PRO A 1 104 ? -21.697 7.985 9.254 1.00 49.91 104 PRO A N 1
ATOM 772 C CA . PRO A 1 104 ? -21.373 8.974 10.289 1.00 49.91 104 PRO A CA 1
ATOM 773 C C . PRO A 1 104 ? -22.595 9.407 11.116 1.00 49.91 104 PRO A C 1
ATOM 775 O O . PRO A 1 104 ? -22.476 9.704 12.301 1.00 49.91 104 PRO A O 1
ATOM 778 N N . GLU A 1 105 ? -23.772 9.415 10.486 1.00 53.62 105 GLU A N 1
ATOM 779 C CA . GLU A 1 105 ? -25.062 9.762 11.090 1.00 53.62 105 GLU A CA 1
ATOM 780 C C . GLU A 1 105 ? -25.577 8.697 12.074 1.00 53.62 105 GLU A C 1
ATOM 782 O O . GLU A 1 105 ? -26.298 9.036 13.012 1.00 53.62 105 GLU A O 1
ATOM 787 N N . ASP A 1 106 ? -25.161 7.435 11.919 1.00 54.56 106 ASP A N 1
ATOM 788 C CA . ASP A 1 106 ? -25.563 6.324 12.794 1.00 54.56 106 ASP A CA 1
ATOM 789 C C . ASP A 1 106 ? -24.832 6.382 14.147 1.00 54.56 106 ASP A C 1
ATOM 791 O O . ASP A 1 106 ? -25.369 5.976 15.177 1.00 54.56 106 ASP A O 1
ATOM 795 N N . SER A 1 107 ? -23.628 6.962 14.169 1.00 52.06 107 SER A N 1
ATOM 796 C CA . SER A 1 107 ? -22.815 7.166 15.376 1.00 52.06 107 SER A CA 1
ATOM 797 C C . SER A 1 107 ? -23.231 8.398 16.194 1.00 52.06 107 SER A C 1
ATOM 799 O O . SER A 1 107 ? -22.734 8.602 17.301 1.00 52.06 107 SER A O 1
ATOM 801 N N . ALA A 1 108 ? -24.120 9.244 15.658 1.00 49.06 108 ALA A N 1
ATOM 802 C CA . ALA A 1 108 ? -24.453 10.560 16.209 1.00 49.06 108 ALA A CA 1
ATOM 803 C C . ALA A 1 108 ? -25.725 10.600 17.084 1.00 49.06 108 ALA A C 1
ATOM 805 O O . ALA A 1 108 ? -26.209 11.687 17.397 1.00 49.06 108 ALA A O 1
ATOM 806 N N . GLN A 1 109 ? -26.272 9.460 17.527 1.00 46.91 109 GLN A N 1
ATOM 807 C CA . GLN A 1 109 ? -27.385 9.446 18.490 1.00 46.91 109 GLN A CA 1
ATOM 808 C C . GLN A 1 109 ? -26.985 8.893 19.863 1.00 46.91 109 GLN A C 1
ATOM 810 O O . GLN A 1 109 ? -27.156 7.705 20.127 1.00 46.91 109 GLN A O 1
ATOM 815 N N . PRO A 1 110 ? -26.655 9.754 20.841 1.00 45.22 110 PRO A N 1
ATOM 816 C CA . PRO A 1 110 ? -27.220 9.571 22.159 1.00 45.22 110 PRO A CA 1
ATOM 817 C C . PRO A 1 110 ? -28.687 10.008 22.068 1.00 45.22 110 PRO A C 1
ATOM 819 O O . PRO A 1 110 ? -29.013 11.182 22.236 1.00 45.22 110 PRO A O 1
ATOM 822 N N . ARG A 1 111 ? -29.611 9.070 21.823 1.00 49.31 111 ARG A N 1
ATOM 823 C CA . ARG A 1 111 ? -31.023 9.291 22.183 1.00 49.31 111 ARG A CA 1
ATOM 824 C C . ARG A 1 111 ? -31.166 9.199 23.702 1.00 49.31 111 ARG A C 1
ATOM 826 O O . ARG A 1 111 ? -31.802 8.306 24.245 1.00 49.31 111 ARG A O 1
ATOM 833 N N . GLY A 1 112 ? -30.529 10.142 24.382 1.00 57.81 112 GLY A N 1
ATOM 834 C CA . GLY A 1 112 ? -30.892 10.564 25.716 1.00 57.81 112 GLY A CA 1
ATOM 835 C C . GLY A 1 112 ? -31.584 11.911 25.600 1.00 57.81 112 GLY A C 1
ATOM 836 O O . GLY A 1 112 ? -30.908 12.931 25.571 1.00 57.81 112 GLY A O 1
ATOM 837 N N . PHE A 1 113 ? -32.914 11.915 25.542 1.00 43.50 113 PHE A N 1
ATOM 838 C CA . PHE A 1 113 ? -33.691 12.879 26.316 1.00 43.50 113 PHE A CA 1
ATOM 839 C C . PHE A 1 113 ? -35.111 12.357 26.547 1.00 43.50 113 PHE A C 1
ATOM 841 O O . PHE A 1 113 ? -35.813 11.964 25.619 1.00 43.50 113 PHE A O 1
ATOM 848 N N . LEU A 1 114 ? -35.449 12.319 27.833 1.00 54.34 114 LEU A N 1
ATOM 849 C CA . LEU A 1 114 ? -36.721 11.956 28.444 1.00 54.34 114 LEU A CA 1
ATOM 850 C C . LEU A 1 114 ? -37.831 12.952 28.084 1.00 54.34 114 LEU A C 1
ATOM 852 O O . LEU A 1 114 ? -37.562 14.153 28.027 1.00 54.34 114 LEU A O 1
ATOM 856 N N . ALA A 1 115 ? -39.066 12.457 27.986 1.00 48.53 115 ALA A N 1
ATOM 857 C CA . ALA A 1 115 ? -40.234 12.939 28.736 1.00 48.53 115 ALA A CA 1
ATOM 858 C C . ALA A 1 115 ? -41.387 11.942 28.570 1.00 48.53 115 ALA A C 1
ATOM 860 O O . ALA A 1 115 ? -41.729 11.637 27.405 1.00 48.53 115 ALA A O 1
#